Protein AF-A0A3C0B0N1-F1 (afdb_monomer_lite)

Sequence (83 aa):
MSKITYTDHLDDMIERLMNEDISKEQLEIEVTRCKSVCQIVNIKIADKKITLQAMKMLSNGDIDKKFIPKEFSELKQIENGGS

Radius of gyration: 19.83 Å; chains: 1; bounding box: 36×34×53 Å

Secondary structure (DSSP, 8-state):
-----HHHHHHHHHHHHT-TT--HHHHHHHHHHHHHHHHHHHHHHHHHHHHHHHHHHHHHTSS-GGGS-GGGTT---------

Structure (mmCIF, N/CA/C/O backbone):
data_AF-A0A3C0B0N1-F1
#
_entry.id   AF-A0A3C0B0N1-F1
#
loop_
_atom_site.group_PDB
_atom_site.id
_atom_site.type_symbol
_atom_site.label_atom_id
_atom_site.label_alt_id
_atom_site.label_comp_id
_atom_site.label_asym_id
_atom_site.label_entity_id
_atom_site.label_seq_id
_atom_site.pdbx_PDB_ins_code
_atom_site.Cartn_x
_atom_site.Cartn_y
_atom_site.Cartn_z
_atom_site.occupancy
_atom_site.B_iso_or_equiv
_atom_site.auth_seq_id
_atom_site.auth_comp_id
_atom_site.auth_asym_id
_atom_site.auth_atom_id
_atom_site.pdbx_PDB_model_num
ATOM 1 N N . MET A 1 1 ? 14.678 -13.945 10.486 1.00 40.94 1 MET A N 1
ATOM 2 C CA . MET A 1 1 ? 13.656 -12.882 10.589 1.00 40.94 1 MET A CA 1
ATOM 3 C C . MET A 1 1 ? 12.692 -13.061 9.432 1.00 40.94 1 MET A C 1
ATOM 5 O O . MET A 1 1 ? 13.157 -13.066 8.298 1.00 40.94 1 MET A O 1
ATOM 9 N N . SER A 1 2 ? 11.408 -13.309 9.708 1.00 48.59 2 SER A N 1
ATOM 10 C CA . SER A 1 2 ? 10.384 -13.393 8.657 1.00 48.59 2 SER A CA 1
ATOM 11 C C . SER A 1 2 ? 10.351 -12.072 7.887 1.00 48.59 2 SER A C 1
ATOM 13 O O . SER A 1 2 ? 10.431 -11.000 8.489 1.00 48.59 2 SER A O 1
ATOM 15 N N . LYS A 1 3 ? 10.322 -12.140 6.557 1.00 54.94 3 LYS A N 1
ATOM 16 C CA . LYS A 1 3 ? 10.290 -10.961 5.694 1.00 54.94 3 LYS A CA 1
ATOM 17 C C . LYS A 1 3 ? 8.854 -10.447 5.690 1.00 54.94 3 LYS A C 1
ATOM 19 O O . LYS A 1 3 ? 8.049 -10.956 4.922 1.00 54.94 3 LYS A O 1
ATOM 24 N N . ILE A 1 4 ? 8.562 -9.485 6.566 1.00 55.12 4 ILE A N 1
ATOM 25 C CA . ILE A 1 4 ? 7.234 -8.871 6.688 1.00 55.12 4 ILE A CA 1
ATOM 26 C C . ILE A 1 4 ? 6.783 -8.387 5.305 1.00 55.12 4 ILE A C 1
ATOM 28 O O . ILE A 1 4 ? 7.495 -7.625 4.639 1.00 55.12 4 ILE A O 1
ATOM 32 N N . THR A 1 5 ? 5.636 -8.879 4.849 1.00 63.28 5 THR A N 1
ATOM 33 C CA . THR A 1 5 ? 5.038 -8.508 3.568 1.00 63.28 5 THR A CA 1
ATOM 34 C C . THR A 1 5 ? 4.000 -7.401 3.748 1.00 63.28 5 THR A C 1
ATOM 36 O O . THR A 1 5 ? 3.492 -7.164 4.838 1.00 63.28 5 THR A O 1
ATOM 39 N N . TYR A 1 6 ? 3.665 -6.691 2.665 1.00 63.72 6 TYR A N 1
ATOM 40 C CA . TYR A 1 6 ? 2.572 -5.707 2.692 1.00 63.72 6 TYR A CA 1
ATOM 41 C C . TYR A 1 6 ? 1.220 -6.336 3.059 1.00 63.72 6 TYR A C 1
ATOM 43 O O . TYR A 1 6 ? 0.360 -5.643 3.588 1.00 63.72 6 TYR A O 1
ATOM 51 N N . THR A 1 7 ? 1.052 -7.626 2.768 1.00 68.62 7 THR A N 1
ATOM 52 C CA . THR A 1 7 ? -0.114 -8.433 3.139 1.00 68.62 7 THR A CA 1
ATOM 53 C C . THR A 1 7 ? -0.218 -8.573 4.653 1.00 68.62 7 THR A C 1
ATOM 55 O O . THR A 1 7 ? -1.267 -8.261 5.196 1.00 68.62 7 THR A O 1
ATOM 58 N N . ASP A 1 8 ? 0.892 -8.870 5.335 1.00 74.25 8 ASP A N 1
ATOM 59 C CA . ASP A 1 8 ? 0.920 -9.024 6.797 1.00 74.25 8 ASP A CA 1
ATOM 60 C C . ASP A 1 8 ? 0.439 -7.741 7.504 1.00 74.25 8 ASP A C 1
ATOM 62 O O . ASP A 1 8 ? -0.361 -7.782 8.430 1.00 74.25 8 ASP A O 1
ATOM 66 N N . HIS A 1 9 ? 0.849 -6.568 7.009 1.00 75.69 9 HIS A N 1
ATOM 67 C CA . HIS A 1 9 ? 0.393 -5.290 7.563 1.00 75.69 9 HIS A CA 1
ATOM 68 C C . HIS A 1 9 ? -1.083 -4.975 7.287 1.00 75.69 9 HIS A C 1
ATOM 70 O O . HIS A 1 9 ? -1.684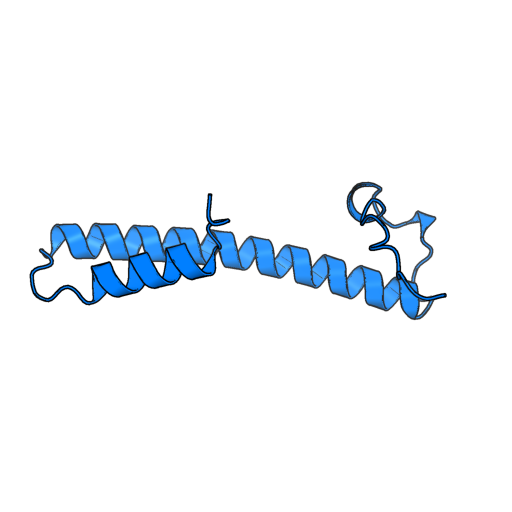 -4.223 8.051 1.00 75.69 9 HIS A O 1
ATOM 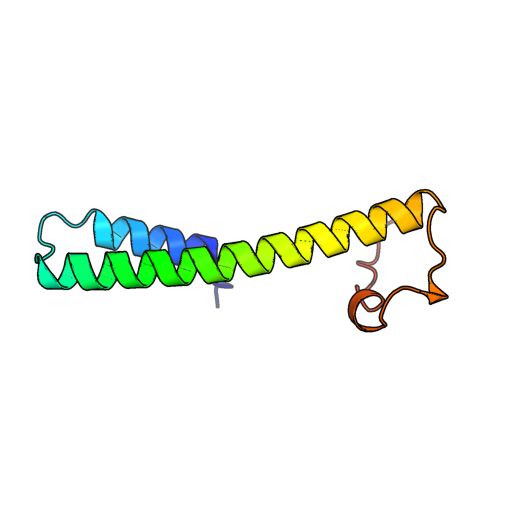76 N N . LEU A 1 10 ? -1.657 -5.491 6.197 1.00 75.44 10 LEU A N 1
ATOM 77 C CA . LEU A 1 10 ? -3.086 -5.339 5.916 1.00 75.44 10 LEU A CA 1
ATOM 78 C C . LEU A 1 10 ? -3.910 -6.246 6.827 1.00 75.44 10 LEU A C 1
ATOM 80 O O . LEU A 1 10 ? -4.912 -5.789 7.372 1.00 75.44 10 LEU A O 1
ATOM 84 N N . ASP A 1 11 ? -3.454 -7.477 7.033 1.00 82.69 11 ASP A N 1
ATOM 85 C CA . ASP A 1 11 ? -4.107 -8.437 7.919 1.00 82.69 11 ASP A CA 1
ATOM 86 C C . ASP A 1 11 ? -4.102 -7.9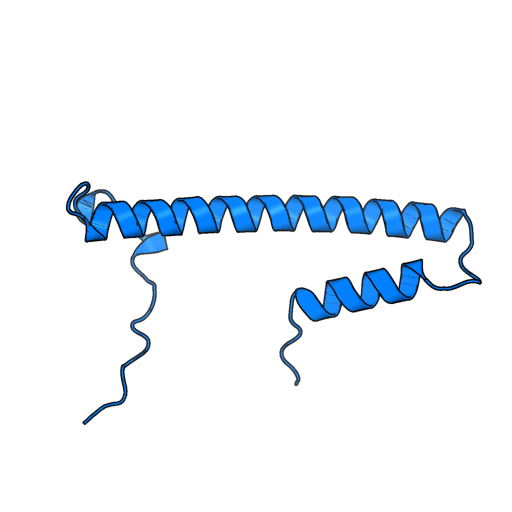18 9.369 1.00 82.69 11 ASP A C 1
ATOM 88 O O . ASP A 1 11 ? -5.162 -7.841 9.991 1.00 82.69 11 ASP A O 1
ATOM 92 N N . ASP A 1 12 ? -2.969 -7.385 9.848 1.00 85.56 12 ASP A N 1
ATOM 93 C CA . ASP A 1 12 ? -2.862 -6.721 11.159 1.00 85.56 12 ASP A CA 1
ATOM 94 C C . ASP A 1 12 ? -3.851 -5.548 11.321 1.00 85.56 12 ASP A C 1
ATOM 96 O O . ASP A 1 12 ? -4.387 -5.297 12.403 1.00 85.56 12 ASP A O 1
ATOM 100 N N . MET A 1 13 ? -4.060 -4.759 10.261 1.00 84.25 13 MET A N 1
ATOM 101 C CA . MET A 1 13 ? -4.996 -3.627 10.282 1.00 84.25 13 MET A CA 1
ATOM 102 C C . MET A 1 13 ? -6.449 -4.102 10.321 1.00 84.25 13 MET A C 1
ATOM 104 O O . MET A 1 13 ? -7.267 -3.511 11.027 1.00 84.25 13 MET A O 1
ATOM 108 N N . ILE A 1 14 ? -6.769 -5.168 9.585 1.00 84.44 14 ILE A N 1
ATOM 109 C CA . ILE A 1 14 ? -8.102 -5.775 9.575 1.00 84.44 14 ILE A CA 1
ATOM 110 C C . ILE A 1 14 ? -8.420 -6.362 10.952 1.00 84.44 14 ILE A C 1
ATOM 112 O O . ILE A 1 14 ? -9.494 -6.088 11.480 1.00 84.44 14 ILE A O 1
ATOM 116 N N . GLU A 1 15 ? -7.487 -7.085 11.576 1.00 86.94 15 GLU A N 1
ATOM 117 C CA . GLU A 1 15 ? -7.675 -7.617 12.931 1.00 86.94 15 GLU A CA 1
ATOM 118 C C . GLU A 1 15 ? -7.954 -6.508 13.952 1.00 86.94 15 GLU A C 1
ATOM 120 O O . GLU A 1 15 ? -8.888 -6.621 14.747 1.00 86.94 15 GLU A O 1
ATOM 125 N N . ARG A 1 16 ? -7.215 -5.390 13.893 1.00 86.81 16 ARG A N 1
ATOM 126 C CA . ARG A 1 16 ? -7.473 -4.236 14.771 1.00 86.81 16 ARG A CA 1
ATOM 127 C C . ARG A 1 16 ? -8.856 -3.626 14.554 1.00 86.81 16 ARG A C 1
ATOM 129 O O . ARG A 1 16 ? -9.483 -3.222 15.528 1.00 86.81 16 ARG A O 1
ATOM 136 N N . LEU A 1 17 ? -9.330 -3.556 13.310 1.00 86.62 17 LEU A N 1
ATOM 137 C CA . LEU A 1 17 ? -10.665 -3.039 12.988 1.00 86.62 17 LEU A CA 1
ATOM 138 C C . LEU A 1 17 ? -11.796 -3.976 13.427 1.00 86.62 17 LEU A C 1
ATOM 140 O O . LEU A 1 17 ? -12.896 -3.498 13.688 1.00 86.62 17 LEU A O 1
ATOM 144 N N . MET A 1 18 ? -11.540 -5.284 13.495 1.00 87.38 18 MET A N 1
ATOM 145 C CA . MET A 1 18 ? -12.512 -6.280 13.956 1.00 87.38 18 MET A CA 1
ATOM 146 C C . MET A 1 18 ? -12.561 -6.423 15.481 1.00 87.38 18 MET A C 1
ATOM 148 O O . MET A 1 18 ? -13.391 -7.174 15.986 1.00 87.38 18 MET A O 1
ATOM 152 N N . ASN A 1 19 ? -11.697 -5.724 16.220 1.00 89.94 19 ASN A N 1
ATOM 15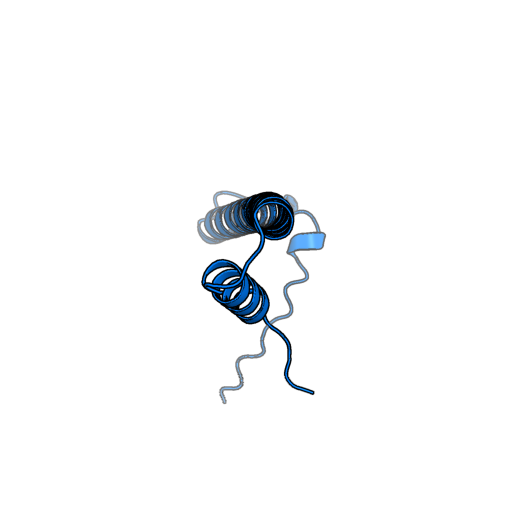3 C CA . ASN A 1 19 ? -11.725 -5.746 17.675 1.00 89.94 19 ASN A CA 1
ATOM 154 C C . ASN A 1 19 ? -13.038 -5.137 18.200 1.00 89.94 19 ASN A C 1
ATOM 156 O O . ASN A 1 19 ? -13.270 -3.938 18.050 1.00 89.94 19 ASN A O 1
ATOM 160 N N . GLU A 1 20 ? -13.870 -5.955 18.846 1.00 87.25 20 GLU A N 1
ATOM 161 C CA . GLU A 1 20 ? -15.173 -5.548 19.391 1.00 87.25 20 GLU A CA 1
ATOM 162 C C . GLU A 1 20 ? -15.054 -4.485 20.498 1.00 87.25 20 GLU A C 1
ATOM 164 O O . GLU A 1 20 ? -15.970 -3.685 20.682 1.00 87.25 20 GLU A O 1
ATOM 169 N N . ASP A 1 21 ? -13.901 -4.419 21.172 1.00 93.06 21 ASP A N 1
ATOM 170 C CA . ASP A 1 21 ? -13.620 -3.465 22.249 1.00 93.06 21 ASP A CA 1
ATOM 171 C C . ASP A 1 21 ? -12.977 -2.154 21.752 1.00 93.06 21 ASP A C 1
ATOM 173 O O . ASP A 1 21 ? -12.512 -1.335 22.553 1.00 93.06 21 ASP A O 1
ATOM 177 N N . ILE A 1 22 ? -12.905 -1.928 20.434 1.00 92.75 22 ILE A N 1
ATOM 178 C CA . ILE A 1 22 ? -12.305 -0.707 19.887 1.00 92.75 22 ILE A CA 1
ATOM 179 C C . ILE A 1 22 ? -13.130 0.530 20.266 1.00 92.75 22 ILE A C 1
ATOM 181 O O . ILE A 1 22 ? -14.335 0.622 20.020 1.00 92.75 22 ILE A O 1
ATOM 185 N N . SER A 1 23 ? -12.475 1.535 20.848 1.00 95.00 23 SER A N 1
ATOM 186 C CA . SER A 1 23 ? -13.144 2.803 21.131 1.00 95.00 23 SER A CA 1
ATOM 187 C C . SER A 1 23 ? -13.430 3.569 19.836 1.00 95.00 23 SER A C 1
ATOM 189 O O . SER A 1 23 ? -12.739 3.416 18.828 1.00 95.00 23 SER A O 1
ATOM 191 N N . LYS A 1 24 ? -14.418 4.470 19.864 1.00 92.19 24 LYS A N 1
ATOM 192 C CA . LYS A 1 24 ? -14.738 5.320 18.705 1.00 92.19 24 LYS A CA 1
ATOM 193 C C . LYS A 1 24 ? -13.522 6.113 18.202 1.00 92.19 24 LYS A C 1
ATOM 195 O O . LYS A 1 24 ? -13.302 6.199 16.999 1.00 92.19 24 LYS A O 1
ATOM 200 N N . GLU A 1 25 ? -12.730 6.671 19.113 1.00 93.31 25 GLU A N 1
ATOM 201 C CA . GLU A 1 25 ? -11.5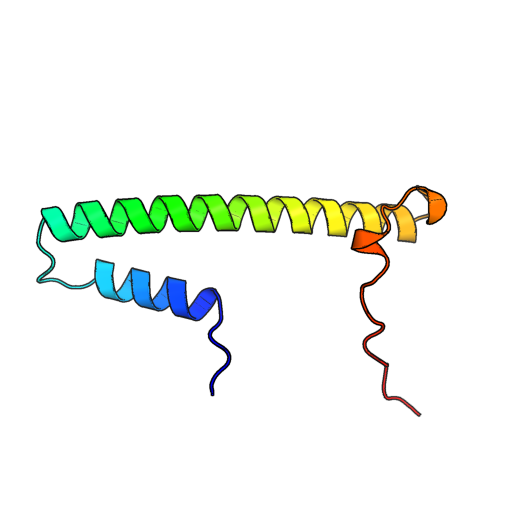36 7.449 18.765 1.00 93.31 25 GLU A CA 1
ATOM 202 C C . GLU A 1 25 ? -10.450 6.560 18.140 1.00 93.31 25 GLU A C 1
ATOM 204 O O . GLU A 1 25 ? -9.845 6.918 17.130 1.00 93.31 25 GLU A O 1
ATOM 209 N N . GLN A 1 26 ? -10.250 5.355 18.682 1.00 91.38 26 GLN A N 1
ATOM 210 C CA . GLN A 1 26 ? -9.318 4.379 18.117 1.00 91.38 26 GLN A CA 1
ATOM 211 C C . GLN A 1 26 ? -9.757 3.913 16.725 1.00 91.38 26 GLN A C 1
ATOM 213 O O . GLN A 1 26 ? -8.921 3.788 15.829 1.00 91.38 26 GLN A O 1
ATOM 218 N N . LEU A 1 27 ? -11.062 3.717 16.522 1.00 91.00 27 LEU A N 1
ATOM 219 C CA . LEU A 1 27 ? -11.634 3.360 15.229 1.00 91.00 27 LEU A CA 1
ATOM 220 C C . LEU A 1 27 ? -11.392 4.458 14.186 1.00 91.00 27 LEU A C 1
ATOM 222 O O . LEU A 1 27 ? -10.961 4.164 13.073 1.00 91.00 27 LEU A O 1
ATOM 226 N N . GLU A 1 28 ? -11.612 5.728 14.533 1.00 92.44 28 GLU A N 1
ATOM 227 C CA . GLU A 1 28 ? -11.353 6.858 13.629 1.00 92.44 28 GLU A CA 1
ATOM 228 C C . GLU A 1 28 ? -9.869 6.957 13.233 1.00 92.44 28 GLU A C 1
ATOM 230 O O . GLU A 1 28 ? -9.547 7.185 12.057 1.00 92.44 28 GLU A O 1
ATOM 235 N N . ILE A 1 29 ? -8.959 6.721 14.184 1.00 91.44 29 ILE A N 1
ATOM 236 C CA . ILE A 1 29 ? -7.515 6.663 13.925 1.00 91.44 29 ILE A CA 1
ATOM 237 C C . ILE A 1 29 ? -7.185 5.515 12.964 1.00 91.44 29 ILE A C 1
ATOM 239 O O . ILE A 1 29 ? -6.475 5.730 11.976 1.00 91.44 29 ILE A O 1
ATOM 243 N N . GLU A 1 30 ? -7.703 4.312 13.212 1.00 86.75 30 GLU A N 1
ATOM 244 C CA . GLU A 1 30 ? -7.370 3.136 12.403 1.00 86.75 30 GLU A CA 1
ATOM 245 C C . GLU A 1 30 ? -7.964 3.221 10.992 1.00 86.75 30 GLU A C 1
ATOM 247 O O . GLU A 1 30 ? -7.283 2.911 10.012 1.00 86.75 30 GLU A O 1
ATOM 252 N N . VAL A 1 31 ? -9.177 3.763 10.850 1.00 89.38 31 VAL A N 1
ATOM 253 C CA . VAL A 1 31 ? -9.788 4.064 9.546 1.00 89.38 31 VAL A CA 1
ATOM 254 C C . VAL A 1 31 ? -8.950 5.079 8.769 1.00 89.38 31 VAL A C 1
ATOM 256 O O . VAL A 1 31 ? -8.738 4.919 7.563 1.00 89.38 31 VAL A O 1
ATOM 259 N N . THR A 1 32 ? -8.454 6.124 9.434 1.00 90.81 32 THR A N 1
ATOM 260 C CA . THR A 1 32 ? -7.609 7.141 8.792 1.00 90.81 32 THR A CA 1
ATOM 261 C C . THR A 1 32 ? -6.296 6.531 8.310 1.00 90.81 32 THR A C 1
ATOM 263 O O . THR A 1 32 ? -5.922 6.715 7.150 1.00 90.81 32 THR A O 1
ATOM 266 N N . ARG A 1 33 ? -5.639 5.727 9.154 1.00 87.75 33 ARG A N 1
ATOM 267 C CA . ARG A 1 33 ? -4.421 4.992 8.787 1.00 87.75 33 ARG A CA 1
ATOM 268 C C . ARG A 1 33 ? -4.660 4.058 7.605 1.00 87.75 33 ARG A C 1
ATOM 270 O O . ARG A 1 33 ? -3.892 4.104 6.646 1.00 87.75 33 ARG A O 1
ATOM 277 N N . CYS A 1 34 ? -5.738 3.271 7.633 1.00 86.38 34 CYS A N 1
ATOM 278 C CA . CYS A 1 34 ? -6.117 2.376 6.536 1.00 86.38 34 CYS A CA 1
ATOM 279 C C . CYS A 1 34 ? -6.246 3.132 5.213 1.00 86.38 34 CYS A C 1
ATOM 281 O O . CYS A 1 34 ? -5.661 2.733 4.208 1.00 86.38 34 CYS A O 1
ATOM 283 N N . LYS A 1 35 ? -6.957 4.266 5.208 1.00 88.25 35 LYS A N 1
ATOM 284 C CA . LYS A 1 35 ? -7.124 5.092 4.002 1.00 88.25 35 LYS A CA 1
ATOM 285 C C . LYS A 1 35 ? -5.784 5.568 3.447 1.00 88.25 35 LYS A C 1
ATOM 287 O O . LYS A 1 35 ? -5.555 5.440 2.244 1.00 88.25 35 LYS A O 1
ATOM 292 N N . SER A 1 36 ? -4.895 6.073 4.301 1.00 87.69 36 SER A N 1
ATOM 293 C CA . SER A 1 36 ? -3.567 6.532 3.881 1.00 87.69 36 SER A CA 1
ATOM 294 C C . SER A 1 36 ? -2.716 5.395 3.309 1.00 87.69 36 SER A C 1
ATOM 296 O O . SER A 1 36 ? -2.085 5.565 2.265 1.00 87.69 36 SER A O 1
ATOM 298 N N . VAL A 1 37 ? -2.735 4.214 3.934 1.00 85.38 37 VAL A N 1
ATOM 299 C CA . VAL A 1 37 ? -2.014 3.035 3.428 1.00 85.38 37 VAL A CA 1
ATOM 300 C C . VAL A 1 37 ? -2.560 2.611 2.064 1.00 85.38 37 VAL A C 1
ATOM 302 O O . VAL A 1 37 ? -1.784 2.459 1.119 1.00 85.38 37 VAL A O 1
ATOM 305 N N . CYS A 1 38 ? -3.882 2.512 1.914 1.00 85.19 38 CYS A N 1
ATOM 306 C CA . CYS A 1 38 ? -4.520 2.178 0.640 1.00 85.19 38 CYS A CA 1
ATOM 307 C C . CYS A 1 38 ? -4.164 3.177 -0.473 1.00 85.19 38 CYS A C 1
ATOM 309 O O . CYS A 1 38 ? -3.907 2.770 -1.606 1.00 85.19 38 CYS A O 1
ATOM 311 N N . GLN A 1 39 ? -4.089 4.476 -0.168 1.00 88.75 39 GLN A N 1
ATOM 312 C CA . GLN A 1 39 ? -3.655 5.495 -1.131 1.00 88.75 39 GLN A CA 1
ATOM 313 C C . GLN A 1 39 ? -2.213 5.265 -1.603 1.00 88.75 39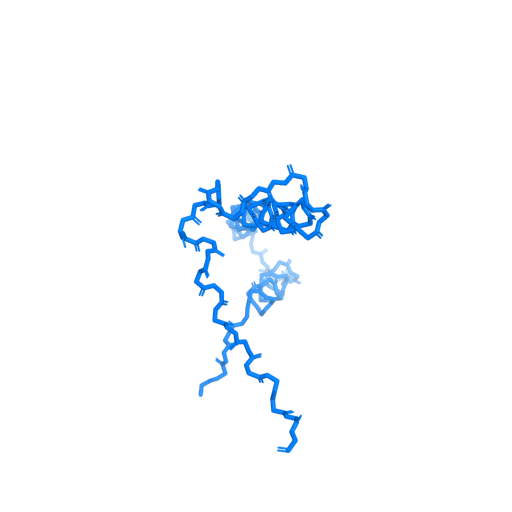 GLN A C 1
ATOM 315 O O . GLN A 1 39 ? -1.954 5.267 -2.808 1.00 88.75 39 GLN A O 1
ATOM 320 N N . ILE A 1 40 ? -1.283 5.009 -0.680 1.00 84.38 40 ILE A N 1
ATOM 321 C CA . ILE A 1 40 ? 0.125 4.733 -1.011 1.00 84.38 40 ILE A CA 1
ATOM 322 C C . ILE A 1 40 ? 0.245 3.459 -1.857 1.00 84.38 40 ILE A C 1
ATOM 324 O O . ILE A 1 40 ? 0.987 3.423 -2.843 1.00 84.38 40 ILE A O 1
ATOM 328 N N . VAL A 1 41 ? -0.496 2.410 -1.496 1.00 83.44 41 VAL A N 1
ATOM 329 C CA . VAL A 1 41 ? -0.516 1.144 -2.240 1.00 83.44 41 VAL A CA 1
ATOM 330 C C . VAL A 1 41 ? -1.062 1.349 -3.653 1.00 83.44 41 VAL A C 1
ATOM 332 O O . VAL A 1 41 ? -0.461 0.856 -4.606 1.00 83.44 41 VAL A O 1
ATOM 335 N N . ASN A 1 42 ? -2.129 2.132 -3.822 1.00 84.62 42 ASN A N 1
ATOM 336 C CA . ASN A 1 42 ? -2.682 2.445 -5.141 1.00 84.62 42 ASN A CA 1
ATOM 337 C C . ASN A 1 42 ? -1.669 3.158 -6.046 1.00 84.62 42 ASN A C 1
ATOM 339 O O . ASN A 1 42 ? -1.558 2.805 -7.221 1.00 84.62 42 ASN A O 1
ATOM 343 N N . ILE A 1 43 ? -0.883 4.096 -5.505 1.00 87.56 43 ILE A N 1
ATOM 344 C CA . ILE A 1 43 ? 0.195 4.770 -6.248 1.00 87.56 43 ILE A CA 1
ATOM 345 C C . ILE A 1 43 ? 1.264 3.757 -6.683 1.00 87.56 43 ILE A C 1
ATOM 347 O O . ILE A 1 43 ? 1.634 3.716 -7.854 1.00 87.56 43 ILE A O 1
ATOM 351 N N . LYS A 1 44 ? 1.708 2.876 -5.776 1.00 80.00 44 LYS A N 1
ATOM 352 C CA . LYS A 1 44 ? 2.681 1.813 -6.097 1.00 80.00 44 LYS A CA 1
ATOM 353 C C . LYS A 1 44 ? 2.157 0.840 -7.159 1.00 80.00 44 LYS A C 1
ATOM 355 O O . LYS A 1 44 ? 2.919 0.385 -8.008 1.00 80.00 44 LYS A O 1
ATOM 360 N N . ILE A 1 45 ? 0.871 0.490 -7.116 1.00 84.88 45 ILE A N 1
ATOM 361 C CA . ILE A 1 45 ? 0.244 -0.373 -8.126 1.00 84.88 45 ILE A CA 1
ATOM 362 C C . ILE A 1 45 ? 0.187 0.342 -9.478 1.00 84.88 45 ILE A C 1
ATOM 364 O O . ILE A 1 45 ? 0.470 -0.285 -10.498 1.00 84.88 45 ILE A O 1
ATOM 368 N N . ALA A 1 46 ? -0.170 1.629 -9.500 1.00 84.75 46 ALA A N 1
ATOM 369 C CA . ALA A 1 46 ? -0.202 2.422 -10.726 1.00 84.75 46 ALA A CA 1
ATOM 370 C C . ALA A 1 46 ? 1.182 2.479 -11.392 1.00 84.75 46 ALA A C 1
ATOM 372 O O . ALA A 1 46 ? 1.296 2.190 -12.582 1.00 84.75 46 ALA A O 1
ATOM 373 N N . ASP A 1 47 ? 2.231 2.726 -10.612 1.00 80.50 47 ASP A N 1
ATOM 374 C CA . ASP A 1 47 ? 3.619 2.733 -11.083 1.00 80.50 47 ASP A CA 1
ATOM 375 C C . ASP A 1 47 ? 4.051 1.372 -11.673 1.00 80.50 47 ASP A C 1
ATOM 377 O O . ASP A 1 47 ? 4.549 1.274 -12.800 1.00 80.50 47 ASP A O 1
ATOM 381 N N . LYS A 1 48 ? 3.729 0.270 -10.982 1.00 82.38 48 LYS A N 1
ATOM 382 C CA . LYS A 1 48 ? 3.968 -1.089 -11.502 1.00 82.38 48 LYS A CA 1
ATOM 383 C C . LYS A 1 48 ? 3.183 -1.390 -12.780 1.00 82.38 48 LYS A C 1
ATOM 385 O O . LYS A 1 48 ? 3.690 -2.096 -13.649 1.00 82.38 48 LYS A O 1
ATOM 390 N N . LYS A 1 49 ? 1.953 -0.884 -12.919 1.00 85.06 49 LYS A N 1
ATOM 391 C CA . LYS A 1 49 ? 1.156 -1.044 -14.147 1.00 85.06 49 LYS A CA 1
ATOM 392 C C . LYS A 1 49 ? 1.798 -0.313 -15.320 1.00 85.06 49 LYS A C 1
ATOM 394 O O . LYS A 1 49 ? 1.878 -0.899 -16.395 1.00 85.06 49 LYS A O 1
ATOM 399 N N . ILE A 1 50 ? 2.283 0.910 -15.107 1.00 86.38 50 ILE A N 1
ATOM 400 C CA . ILE A 1 50 ? 3.027 1.674 -16.120 1.00 86.38 50 ILE A CA 1
ATOM 401 C C . ILE A 1 50 ? 4.282 0.901 -16.530 1.00 86.38 50 ILE A C 1
ATOM 403 O O . ILE A 1 50 ? 4.520 0.696 -17.717 1.00 86.38 50 ILE A O 1
ATOM 407 N N . THR A 1 51 ? 5.020 0.372 -15.554 1.00 83.94 51 THR A N 1
ATOM 408 C CA . THR A 1 51 ? 6.200 -0.469 -15.804 1.00 83.94 51 THR A CA 1
ATOM 409 C C . THR A 1 51 ? 5.860 -1.689 -16.664 1.00 83.94 51 THR A C 1
ATOM 411 O O . THR A 1 51 ? 6.510 -1.951 -17.673 1.00 83.94 51 THR A O 1
ATOM 414 N N . LEU A 1 52 ? 4.804 -2.426 -16.304 1.00 84.62 52 LEU A N 1
ATOM 415 C CA . LEU A 1 52 ? 4.343 -3.589 -17.065 1.00 84.62 52 LEU A CA 1
ATOM 416 C C . LEU A 1 52 ? 3.885 -3.215 -18.478 1.00 84.62 52 LEU A C 1
ATOM 418 O O . LEU A 1 52 ? 4.110 -3.981 -19.413 1.00 84.62 52 LEU A O 1
ATOM 422 N N . GLN A 1 53 ? 3.239 -2.061 -18.653 1.00 84.94 53 GLN A N 1
ATOM 423 C CA . GLN A 1 53 ? 2.856 -1.559 -19.973 1.00 84.94 53 GLN A CA 1
ATOM 424 C C . GLN A 1 53 ? 4.086 -1.228 -20.818 1.00 84.94 53 GLN A C 1
ATOM 426 O O . GLN A 1 53 ? 4.165 -1.691 -21.952 1.00 84.94 53 GLN A O 1
ATOM 431 N N . ALA A 1 54 ? 5.075 -0.529 -20.258 1.00 82.00 54 ALA A N 1
ATOM 432 C CA . ALA A 1 54 ? 6.328 -0.233 -20.947 1.00 82.00 54 ALA A CA 1
ATOM 433 C C . ALA A 1 54 ? 7.056 -1.519 -21.375 1.00 82.00 54 ALA A C 1
ATOM 435 O O . ALA A 1 54 ? 7.508 -1.632 -22.511 1.00 82.00 54 ALA A O 1
ATOM 436 N N . MET A 1 55 ? 7.096 -2.536 -20.509 1.00 83.25 55 MET A N 1
ATOM 437 C CA . MET A 1 55 ? 7.662 -3.846 -20.853 1.00 83.25 55 MET A CA 1
ATOM 438 C C . MET A 1 55 ? 6.901 -4.550 -21.977 1.00 83.25 55 MET A C 1
ATOM 440 O O . MET A 1 55 ? 7.526 -5.143 -22.853 1.00 83.25 55 MET A O 1
ATOM 444 N N . LYS A 1 56 ? 5.564 -4.489 -21.974 1.00 84.62 56 LYS A N 1
ATOM 445 C CA . LYS A 1 56 ? 4.744 -5.051 -23.057 1.00 84.62 56 LYS A CA 1
ATOM 446 C C . LYS A 1 56 ? 5.017 -4.348 -24.384 1.00 84.62 56 LYS A C 1
ATOM 448 O O . LYS A 1 56 ? 5.245 -5.025 -25.378 1.00 84.62 56 LYS A O 1
ATOM 453 N N . MET A 1 57 ? 5.059 -3.015 -24.387 1.00 83.62 57 MET A N 1
ATOM 454 C CA . MET A 1 57 ? 5.379 -2.221 -25.579 1.00 83.62 57 MET A CA 1
ATOM 455 C C . MET A 1 57 ? 6.783 -2.544 -26.104 1.00 83.62 57 MET A C 1
ATOM 457 O O . MET A 1 57 ? 6.973 -2.700 -27.306 1.00 83.62 57 MET A O 1
ATOM 461 N N . LEU A 1 58 ? 7.760 -2.720 -25.208 1.00 81.88 58 LEU A N 1
ATOM 462 C CA . LEU A 1 58 ? 9.105 -3.149 -25.586 1.00 81.88 58 LEU A CA 1
ATOM 463 C C . LEU A 1 58 ? 9.098 -4.547 -26.219 1.00 81.88 58 LEU A C 1
ATOM 465 O O . LEU A 1 58 ? 9.729 -4.760 -27.250 1.00 81.88 58 LEU A O 1
ATOM 469 N N . SER A 1 59 ? 8.395 -5.500 -25.600 1.00 83.75 59 SER A N 1
ATOM 470 C CA . SER A 1 59 ? 8.306 -6.881 -26.088 1.00 83.75 59 SER A CA 1
ATOM 471 C C . SER A 1 59 ? 7.626 -6.977 -27.453 1.00 83.75 59 SER A C 1
ATOM 473 O O . SER A 1 59 ? 7.974 -7.855 -28.237 1.00 83.75 59 SER A O 1
ATOM 475 N N . ASN A 1 60 ? 6.666 -6.096 -27.731 1.00 86.88 60 ASN A N 1
ATOM 476 C CA . ASN A 1 60 ? 5.958 -6.038 -29.007 1.00 86.88 60 ASN A CA 1
ATOM 477 C C . ASN A 1 60 ? 6.752 -5.301 -30.100 1.00 86.88 60 ASN A C 1
ATOM 479 O O . ASN A 1 60 ? 6.363 -5.342 -31.263 1.00 86.88 60 ASN A O 1
ATOM 483 N N . GLY A 1 61 ? 7.859 -4.640 -29.742 1.00 82.75 61 GLY A N 1
ATOM 484 C CA . GLY A 1 61 ? 8.648 -3.814 -30.657 1.00 82.75 61 GLY A CA 1
ATOM 485 C C . GLY A 1 61 ? 8.074 -2.414 -30.896 1.00 82.75 61 GLY A C 1
ATOM 486 O O . GLY A 1 61 ? 8.589 -1.696 -31.749 1.00 82.75 61 GLY A O 1
ATOM 487 N N . ASP A 1 62 ? 7.053 -2.005 -30.134 1.00 79.06 62 ASP A N 1
ATOM 488 C CA . ASP A 1 62 ? 6.416 -0.686 -30.246 1.00 79.06 62 ASP A CA 1
ATOM 489 C C . ASP A 1 62 ? 7.345 0.444 -29.765 1.00 79.06 62 ASP A C 1
ATOM 491 O O . ASP A 1 62 ? 7.210 1.595 -30.183 1.00 79.06 62 ASP A O 1
ATOM 495 N N . ILE A 1 63 ? 8.296 0.127 -28.876 1.00 78.19 63 ILE A N 1
ATOM 496 C CA . ILE A 1 63 ? 9.307 1.058 -28.360 1.00 78.19 63 ILE A CA 1
ATOM 497 C C . ILE A 1 63 ? 10.692 0.402 -28.315 1.00 78.19 63 ILE A C 1
ATOM 499 O O . ILE A 1 63 ? 10.828 -0.793 -28.069 1.00 78.19 63 ILE A O 1
ATOM 503 N N . ASP A 1 64 ? 11.738 1.202 -28.524 1.00 76.00 64 ASP A N 1
ATOM 504 C CA . ASP A 1 64 ? 13.141 0.776 -28.435 1.00 76.00 64 ASP A CA 1
ATOM 505 C C . ASP A 1 64 ? 13.659 0.933 -26.988 1.00 76.00 64 ASP A C 1
ATOM 507 O O . ASP A 1 64 ? 13.323 1.903 -26.303 1.00 76.00 64 ASP A O 1
ATOM 511 N N . LYS A 1 65 ? 14.519 0.009 -26.528 1.00 72.56 65 LYS A N 1
ATOM 512 C CA . LYS A 1 65 ? 15.137 0.015 -25.185 1.00 72.56 65 LYS A CA 1
ATOM 513 C C . LYS A 1 65 ? 15.810 1.345 -24.849 1.00 72.56 65 LYS A C 1
ATOM 515 O O . LYS A 1 65 ? 15.866 1.709 -23.679 1.00 72.56 65 LYS A O 1
ATOM 520 N N . LYS A 1 66 ? 16.294 2.083 -25.855 1.00 75.06 66 LYS A N 1
ATOM 521 C CA . LYS A 1 66 ? 16.930 3.401 -25.676 1.00 75.06 66 LYS A CA 1
ATOM 522 C C . LYS A 1 66 ? 16.006 4.478 -25.094 1.00 75.06 66 LYS A C 1
ATOM 524 O O . LYS A 1 66 ? 16.504 5.482 -24.597 1.00 75.06 66 LYS A O 1
ATOM 529 N N . PHE A 1 67 ? 14.689 4.283 -25.169 1.00 71.44 67 PHE A N 1
ATOM 530 C CA . PHE A 1 67 ? 13.694 5.210 -24.627 1.00 71.44 67 PHE A CA 1
ATOM 531 C C . PHE A 1 67 ? 13.209 4.823 -23.224 1.00 71.44 67 PHE A C 1
ATOM 533 O O . PHE A 1 67 ? 12.396 5.540 -22.646 1.00 71.44 67 PHE A O 1
ATOM 540 N N . ILE A 1 68 ? 13.695 3.709 -22.665 1.00 70.44 68 ILE A N 1
ATOM 541 C CA . ILE A 1 68 ? 13.339 3.275 -21.314 1.00 70.44 68 ILE A CA 1
ATOM 542 C C . ILE A 1 68 ? 14.295 3.937 -20.309 1.00 70.44 68 ILE A C 1
ATOM 544 O O . ILE A 1 68 ? 15.514 3.792 -20.451 1.00 70.44 68 ILE A O 1
ATOM 548 N N . PRO A 1 69 ? 13.779 4.647 -19.288 1.00 72.00 69 PRO A N 1
ATOM 549 C CA . PRO A 1 69 ? 14.607 5.210 -18.229 1.00 72.00 69 PRO A CA 1
ATOM 550 C C . PRO A 1 69 ? 15.440 4.126 -17.538 1.00 72.00 69 PRO A C 1
ATOM 552 O O . PRO A 1 69 ? 14.973 3.004 -17.318 1.00 72.00 69 PRO A O 1
ATOM 555 N N . LYS A 1 70 ? 16.695 4.451 -17.205 1.00 67.88 70 LYS A N 1
ATOM 556 C CA . LYS A 1 70 ? 17.665 3.473 -16.687 1.00 67.88 70 LYS A CA 1
ATOM 557 C C . LYS A 1 70 ? 17.188 2.794 -15.405 1.00 67.88 70 LYS A C 1
ATOM 559 O O . LYS A 1 70 ? 17.525 1.628 -15.208 1.00 67.88 70 LYS A O 1
ATOM 564 N N . GLU A 1 71 ? 16.351 3.455 -14.603 1.00 67.81 71 GLU A N 1
ATOM 565 C CA . GLU A 1 71 ? 15.799 2.880 -13.371 1.00 67.81 71 GLU A CA 1
ATOM 566 C C . GLU A 1 71 ? 14.973 1.605 -13.622 1.00 67.81 71 GLU A C 1
ATOM 568 O O . GLU A 1 71 ? 14.888 0.742 -12.752 1.00 67.81 71 GLU A O 1
ATOM 573 N N . PHE A 1 72 ? 14.413 1.435 -14.825 1.00 63.06 72 PHE A N 1
ATOM 574 C CA . PHE A 1 72 ? 13.650 0.241 -15.212 1.00 63.06 72 PHE A CA 1
ATOM 575 C C . PHE A 1 72 ? 14.500 -0.835 -15.902 1.00 63.06 72 PHE A C 1
ATOM 577 O O . PHE A 1 72 ? 14.036 -1.960 -16.092 1.00 63.06 72 PHE A O 1
ATOM 584 N N . SER A 1 73 ? 15.739 -0.510 -16.282 1.00 56.91 73 SER A N 1
ATOM 585 C CA . SER A 1 73 ? 16.647 -1.423 -16.991 1.00 56.91 73 SER A CA 1
ATOM 586 C C . SER A 1 73 ? 17.425 -2.368 -16.065 1.00 56.91 73 SER A C 1
ATOM 588 O O . SER A 1 73 ? 17.943 -3.383 -16.523 1.00 56.91 73 SER A O 1
ATOM 590 N N . GLU A 1 74 ? 17.462 -2.078 -14.760 1.00 54.47 74 GLU A N 1
ATOM 591 C CA . GLU A 1 74 ? 18.229 -2.824 -13.749 1.00 54.47 74 GLU A CA 1
ATOM 592 C C . GLU A 1 74 ? 17.442 -3.947 -13.058 1.00 54.47 74 GLU A C 1
ATOM 594 O O . GLU A 1 74 ? 17.835 -4.430 -11.991 1.00 54.47 74 GLU A O 1
ATOM 599 N N . LEU A 1 75 ? 16.338 -4.414 -13.649 1.00 55.16 75 LEU A N 1
ATOM 600 C CA . LEU A 1 75 ? 15.705 -5.651 -13.196 1.00 55.16 75 LEU A CA 1
ATOM 601 C C . LEU A 1 75 ? 16.670 -6.806 -13.456 1.00 55.16 75 LEU A C 1
ATOM 603 O O . LEU A 1 75 ? 16.716 -7.367 -14.551 1.00 55.16 75 LEU A O 1
ATOM 607 N N . LYS A 1 76 ? 17.486 -7.099 -12.433 1.00 45.84 76 LYS A N 1
ATOM 608 C CA . LYS A 1 76 ? 18.426 -8.214 -12.387 1.00 45.84 76 LYS A CA 1
ATOM 609 C C . LYS A 1 76 ? 17.750 -9.428 -12.994 1.00 45.84 76 LYS A C 1
ATOM 611 O O . LYS A 1 76 ? 16.683 -9.839 -12.537 1.00 45.84 76 LYS A O 1
ATOM 616 N N . GLN A 1 77 ? 18.404 -9.973 -14.014 1.00 47.53 77 GLN A N 1
ATOM 617 C CA . GLN A 1 77 ? 18.126 -11.302 -14.519 1.00 47.53 77 GLN A CA 1
ATOM 618 C C . GLN A 1 77 ? 18.042 -12.225 -13.302 1.00 47.53 77 GLN A C 1
ATOM 620 O O . GLN A 1 77 ? 19.032 -12.430 -12.601 1.00 47.53 77 GLN A O 1
ATOM 625 N N . ILE A 1 78 ? 16.837 -12.702 -12.998 1.00 49.94 78 ILE A N 1
ATOM 626 C CA . ILE A 1 78 ? 16.690 -13.889 -12.173 1.00 49.94 78 ILE A CA 1
ATOM 627 C C . ILE A 1 78 ? 17.257 -14.978 -13.074 1.00 49.94 78 ILE A C 1
ATOM 629 O O . ILE A 1 78 ? 16.636 -15.336 -14.073 1.00 49.94 78 ILE A O 1
ATOM 633 N N . GLU A 1 79 ? 18.505 -15.354 -12.806 1.00 42.81 79 GLU A N 1
ATOM 634 C CA . GLU A 1 79 ? 19.204 -16.426 -13.497 1.00 42.81 79 GLU A CA 1
ATOM 635 C C . GLU A 1 79 ? 18.273 -17.637 -13.554 1.00 42.81 79 GLU A C 1
ATOM 637 O O . GLU A 1 79 ? 17.904 -18.215 -12.530 1.00 42.81 79 GLU A O 1
ATOM 642 N N . ASN A 1 80 ? 17.860 -18.000 -14.769 1.00 40.16 80 ASN A N 1
ATOM 643 C CA . ASN A 1 80 ? 17.312 -19.316 -15.034 1.00 40.16 80 ASN A CA 1
ATOM 644 C C . ASN A 1 80 ? 18.443 -20.317 -14.778 1.00 40.16 80 ASN A C 1
ATOM 646 O O . ASN A 1 80 ? 19.265 -20.575 -15.655 1.00 40.16 80 ASN A O 1
ATOM 650 N N . GLY A 1 81 ? 18.491 -20.859 -13.561 1.00 44.75 81 GLY A N 1
ATOM 651 C CA . GLY A 1 81 ? 19.161 -22.120 -13.290 1.00 44.75 81 GLY A CA 1
ATOM 652 C C . GLY A 1 81 ? 18.469 -23.204 -14.109 1.00 44.75 81 GLY A C 1
ATOM 653 O O . GLY A 1 81 ? 17.326 -23.562 -13.830 1.00 44.75 81 GLY A O 1
ATOM 654 N N . GLY A 1 82 ? 19.139 -23.674 -15.155 1.00 39.19 82 GLY A N 1
ATOM 655 C CA . GLY A 1 82 ? 18.584 -24.672 -16.057 1.00 39.19 82 GLY A CA 1
ATOM 656 C C . GLY A 1 82 ? 19.534 -25.040 -17.184 1.00 39.19 82 GLY A C 1
ATOM 657 O O . GLY A 1 82 ? 19.237 -24.742 -18.338 1.00 39.19 82 GLY A O 1
ATOM 658 N N . SER A 1 83 ? 20.661 -25.667 -16.842 1.00 34.62 83 SER A N 1
ATOM 659 C CA . SER A 1 83 ? 21.298 -26.795 -17.552 1.00 34.62 83 SER A CA 1
ATOM 660 C C . SER A 1 83 ? 22.464 -27.317 -16.721 1.00 34.62 83 SER A C 1
ATOM 662 O O . SER A 1 83 ? 23.305 -26.481 -16.326 1.00 34.62 83 SER A O 1
#

pLDDT: mean 76.42, std 15.55, range [34.62, 95.0]

Foldseek 3Di:
DPPDDPVNVVVVLVVQCPPPPQDPVNNVVSVVVVVVSVVVVVVVVVVVVVLVVVVVCVVVVVDDPVPDPVVSVPPPPPDPPDD